Protein AF-A0A7C8M1K4-F1 (afdb_monomer)

Foldseek 3Di:
DPPDDDPPPPDDQQFPADPVPRDGHSDPVVNVVCCCVPVVDPPVPVPPQPPVPPDAWPVCVVVVHDFSPDPPATPVCVVVVHDTHD

Secondary structure (DSSP, 8-state):
------SSSS-S---EE-TTT--EESSHHHHHHHHHHHH---------S----S---HHHHHTTPPP---SSS-HHHHHHT-----

Radius of gyration: 22.9 Å; Cα contacts (8 Å, |Δi|>4): 80; chains: 1; bounding box: 63×24×49 Å

Nearest PDB structures (foldseek):
  1cld-assembly1_A  TM=8.730E-01  e=1.257E-02  Kluyveromyces lactis
  1aw6-assembly1_A  TM=8.440E-01  e=1.257E-02  Saccharomyces cerevisiae
  1d66-assembly1_B  TM=8.694E-01  e=2.763E-02  Saccharomyces cerevisiae
  3coq-assembly1_A  TM=8.930E-01  e=5.262E-02  Saccharomyces cerevisiae
  2emf-assembly1_A  TM=7.122E-01  e=1.064E+00  Homo sapiens

Structure (mmCIF, N/CA/C/O backbone):
data_AF-A0A7C8M1K4-F1
#
_entry.id   AF-A0A7C8M1K4-F1
#
loop_
_atom_site.group_PDB
_atom_site.id
_atom_site.type_symbol
_atom_site.label_atom_id
_atom_site.label_alt_id
_atom_site.label_comp_id
_atom_site.label_asym_id
_atom_site.label_entity_id
_atom_site.label_seq_id
_atom_site.pdbx_PDB_ins_code
_atom_site.Cartn_x
_atom_site.Cartn_y
_atom_site.Cartn_z
_atom_site.occupancy
_atom_site.B_iso_or_equiv
_atom_site.auth_seq_id
_atom_site.auth_comp_id
_atom_site.auth_asym_id
_atom_site.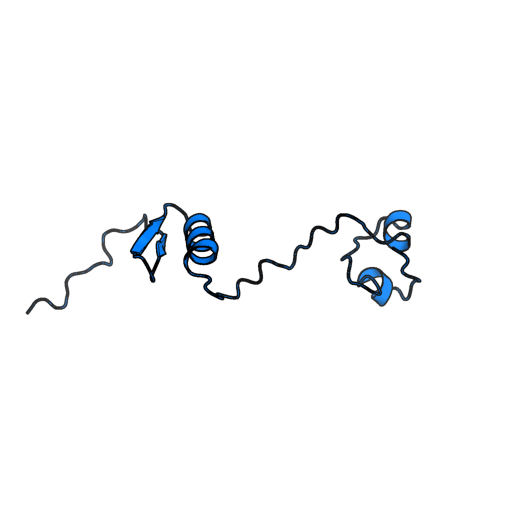auth_atom_id
_atom_site.pdbx_PDB_model_num
ATOM 1 N N . ASN A 1 1 ? -40.539 -3.769 25.733 1.00 44.28 1 ASN A N 1
ATOM 2 C CA . ASN A 1 1 ? -40.595 -3.242 24.349 1.00 44.28 1 ASN A CA 1
ATOM 3 C C . ASN A 1 1 ? -39.784 -1.961 24.196 1.00 44.28 1 ASN A C 1
ATOM 5 O O . ASN A 1 1 ? -40.362 -0.892 24.113 1.00 44.28 1 ASN A O 1
ATOM 9 N N . LEU A 1 2 ? -38.452 -2.055 24.129 1.00 46.38 2 LEU A N 1
ATOM 10 C CA . LEU A 1 2 ? -37.575 -0.908 23.841 1.00 46.38 2 LEU A CA 1
ATOM 11 C C . LEU A 1 2 ? -36.444 -1.340 22.891 1.00 46.38 2 LEU A C 1
ATOM 13 O O . LEU A 1 2 ? -35.258 -1.191 23.161 1.00 46.38 2 LEU A O 1
ATOM 17 N N . ARG A 1 3 ? -36.836 -1.884 21.733 1.00 46.22 3 ARG A N 1
ATOM 18 C CA . ARG A 1 3 ? -35.976 -2.082 20.553 1.00 46.22 3 ARG A CA 1
ATOM 19 C C . ARG A 1 3 ? -35.741 -0.745 19.830 1.00 46.22 3 ARG A C 1
ATOM 21 O O . ARG A 1 3 ? -36.008 -0.651 18.639 1.00 46.22 3 ARG A O 1
ATOM 28 N N . ARG A 1 4 ? -35.369 0.334 20.532 1.00 45.75 4 ARG A N 1
ATOM 29 C CA . ARG A 1 4 ? -35.161 1.642 19.869 1.00 45.75 4 ARG A CA 1
ATOM 30 C C . ARG A 1 4 ? -34.427 2.705 20.694 1.00 45.75 4 ARG A C 1
ATOM 32 O O . ARG A 1 4 ? -34.750 3.879 20.588 1.00 45.75 4 ARG A O 1
ATOM 39 N N . HIS A 1 5 ? -33.434 2.314 21.490 1.00 44.94 5 HIS A N 1
ATOM 40 C CA . HIS A 1 5 ? -32.516 3.267 22.127 1.00 44.94 5 HIS A CA 1
ATOM 41 C C . HIS A 1 5 ? -31.140 3.142 21.445 1.00 44.94 5 HIS A C 1
ATOM 43 O O . HIS A 1 5 ? -30.347 2.256 21.745 1.00 44.94 5 HIS A O 1
ATOM 49 N N . THR A 1 6 ? -30.973 3.806 20.297 1.00 46.19 6 THR A N 1
ATOM 50 C CA . THR A 1 6 ? -30.111 5.001 20.205 1.00 46.19 6 THR A CA 1
ATOM 51 C C . THR A 1 6 ? -28.670 4.728 20.652 1.00 46.19 6 THR A C 1
ATOM 53 O O . THR A 1 6 ? -28.253 5.127 21.730 1.00 46.19 6 THR A O 1
ATOM 56 N N . LYS A 1 7 ? -27.867 4.082 19.799 1.00 44.19 7 LYS A N 1
ATOM 57 C CA . LYS A 1 7 ? -26.394 4.055 19.945 1.00 44.19 7 LYS A CA 1
ATOM 58 C C . LYS A 1 7 ? -25.675 4.900 18.889 1.00 44.19 7 LYS A C 1
ATOM 60 O O . LYS A 1 7 ? -24.504 4.691 18.610 1.00 44.19 7 LYS A O 1
ATOM 65 N N . TYR A 1 8 ? -26.390 5.873 18.327 1.00 49.62 8 TYR A N 1
ATOM 66 C CA . TYR A 1 8 ? -25.830 6.934 17.488 1.00 49.62 8 TYR A CA 1
ATOM 67 C C . TYR A 1 8 ? -25.494 8.200 18.290 1.00 49.62 8 TYR A C 1
ATOM 69 O O . TYR A 1 8 ? -25.197 9.218 17.686 1.00 49.62 8 TYR A O 1
ATOM 77 N N . GLN A 1 9 ? -25.558 8.157 19.630 1.00 48.84 9 GLN A N 1
ATOM 78 C CA . GLN A 1 9 ? -25.261 9.314 20.486 1.00 48.84 9 GLN A CA 1
ATOM 79 C C . GLN A 1 9 ? -24.394 8.969 21.705 1.00 48.84 9 GLN A C 1
ATOM 81 O O . GLN A 1 9 ? -24.677 9.362 22.828 1.00 48.84 9 GLN A O 1
ATOM 86 N N . HIS A 1 10 ? -23.298 8.258 21.443 1.00 35.41 10 HIS A N 1
ATOM 87 C CA . HIS A 1 10 ? -22.004 8.584 22.047 1.00 35.41 10 HIS A CA 1
ATOM 88 C C . HIS A 1 10 ? -20.946 8.458 20.934 1.00 35.41 10 HIS A C 1
ATOM 90 O O . HIS A 1 10 ? -20.306 7.424 20.776 1.00 35.41 10 HIS A O 1
ATOM 96 N N . GLU A 1 11 ? -20.825 9.491 20.102 1.00 48.38 11 GLU A N 1
ATOM 97 C CA . GLU A 1 11 ? -19.720 9.717 19.151 1.00 48.38 11 GLU A CA 1
ATOM 98 C C . GLU A 1 11 ? -18.919 10.936 19.661 1.00 48.38 11 GLU A C 1
ATOM 100 O O . GLU A 1 11 ? -19.549 11.807 20.265 1.00 48.38 11 GLU A O 1
ATOM 105 N N . PRO A 1 12 ? -17.585 11.062 19.459 1.00 47.75 12 PRO A N 1
ATOM 106 C CA . PRO A 1 12 ? -16.729 10.349 18.513 1.00 47.75 12 PRO A CA 1
ATOM 107 C C . PRO A 1 12 ? -15.373 9.931 19.133 1.00 47.75 12 PRO A C 1
ATOM 109 O O . PRO A 1 12 ? -14.378 10.643 19.060 1.00 47.75 12 PRO A O 1
ATOM 112 N N . PHE A 1 13 ? -15.294 8.732 19.697 1.00 47.97 13 PHE A N 1
ATOM 113 C CA . PHE A 1 13 ? -14.062 7.937 19.657 1.00 47.97 13 PHE A CA 1
ATOM 114 C C . PHE A 1 13 ? -14.514 6.506 19.446 1.00 47.97 13 PHE A C 1
ATOM 116 O O . PHE A 1 13 ? -14.538 5.696 20.368 1.00 47.97 13 PHE A O 1
ATOM 123 N N . ARG A 1 14 ? -14.968 6.214 18.225 1.00 55.06 14 ARG A N 1
ATOM 124 C CA . ARG A 1 14 ? -15.273 4.854 17.797 1.00 55.06 14 ARG A CA 1
ATOM 125 C C . ARG A 1 14 ? -13.965 4.071 17.839 1.00 55.06 14 ARG A C 1
ATOM 127 O O . ARG A 1 14 ? -13.196 4.067 16.878 1.00 55.06 14 ARG A O 1
ATOM 134 N N . LEU A 1 15 ? -13.662 3.509 19.008 1.00 67.25 15 LEU A N 1
ATOM 135 C CA . LEU A 1 15 ? -12.514 2.646 19.200 1.00 67.25 15 LEU A CA 1
ATOM 136 C C . LEU A 1 15 ? -12.626 1.544 18.152 1.00 67.25 15 LEU A C 1
ATOM 138 O O . LEU A 1 15 ? -13.690 0.968 17.920 1.00 67.25 15 LEU A O 1
ATOM 142 N N . TYR A 1 16 ? -11.526 1.306 17.459 1.00 77.81 16 TYR A N 1
ATOM 143 C CA . TYR A 1 16 ? -11.456 0.306 16.418 1.00 77.81 16 TYR A CA 1
ATOM 144 C C . TYR A 1 16 ? -11.483 -1.051 17.115 1.00 77.81 16 TYR A C 1
ATOM 146 O O . TYR A 1 16 ? -10.456 -1.508 17.609 1.00 77.81 16 TYR A O 1
ATOM 154 N N . ALA A 1 17 ? -12.665 -1.655 17.221 1.00 81.06 17 ALA A N 1
ATOM 155 C CA . ALA A 1 17 ? -12.863 -2.930 17.891 1.00 81.06 17 ALA A CA 1
ATOM 156 C C . ALA A 1 17 ? -12.682 -4.102 16.920 1.00 81.06 17 ALA A C 1
ATOM 158 O O . ALA A 1 17 ? -13.147 -4.065 15.783 1.00 81.06 17 ALA A O 1
ATOM 159 N N . CYS A 1 18 ? -12.009 -5.157 17.370 1.00 82.38 18 CYS A N 1
ATOM 160 C CA . CYS A 1 18 ? -11.893 -6.393 16.609 1.00 82.38 18 CYS A CA 1
ATOM 161 C C . CYS A 1 18 ? -13.217 -7.155 16.627 1.00 82.38 18 CYS A C 1
ATOM 163 O O . CYS A 1 18 ? -13.730 -7.466 17.692 1.00 82.38 18 CYS A O 1
ATOM 165 N N . GLU A 1 19 ? -13.750 -7.536 15.472 1.00 77.38 19 GLU A N 1
ATOM 166 C CA . GLU A 1 19 ? -15.014 -8.285 15.413 1.00 77.38 19 GLU A CA 1
ATOM 167 C C . GLU A 1 19 ? -14.870 -9.745 15.878 1.00 77.38 19 GLU A C 1
ATOM 169 O O . GLU A 1 19 ? -15.855 -10.373 16.257 1.00 77.38 19 GLU A O 1
ATOM 174 N N . ILE A 1 20 ? -13.636 -10.260 15.929 1.00 80.94 20 ILE A N 1
ATOM 175 C CA . ILE A 1 20 ? -13.328 -11.655 16.272 1.00 80.94 20 ILE A CA 1
ATOM 176 C C . ILE A 1 20 ? -13.091 -11.823 17.777 1.00 80.94 20 ILE A C 1
ATOM 178 O O . ILE A 1 20 ? -13.583 -12.773 18.377 1.00 80.94 20 ILE A O 1
ATOM 182 N N . CYS A 1 21 ? -12.370 -10.895 18.418 1.00 85.38 21 CYS A N 1
ATOM 183 C CA . CYS A 1 21 ? -12.079 -10.970 19.859 1.00 85.38 21 CYS A CA 1
ATOM 184 C C . CYS A 1 21 ? -12.550 -9.761 20.682 1.00 85.38 21 CYS A C 1
ATOM 186 O O . CYS A 1 21 ? -12.264 -9.690 21.876 1.00 85.38 21 CYS A O 1
ATOM 188 N N . ARG A 1 22 ? -13.245 -8.797 20.064 1.00 80.19 22 ARG A N 1
ATOM 189 C CA . ARG A 1 22 ? -13.793 -7.569 20.682 1.00 80.19 22 ARG A CA 1
ATOM 190 C C . ARG A 1 22 ? -12.791 -6.668 21.400 1.00 80.19 22 ARG A C 1
ATOM 192 O O . ARG A 1 22 ? -13.197 -5.765 22.121 1.00 80.19 22 ARG A O 1
ATOM 199 N N . LYS A 1 23 ? -11.488 -6.846 21.165 1.00 80.25 23 LYS A N 1
ATOM 200 C CA . LYS A 1 23 ? -10.465 -5.924 21.672 1.00 80.25 23 LYS A CA 1
ATOM 201 C C . LYS A 1 23 ? -10.595 -4.557 21.021 1.00 80.25 23 LYS A C 1
ATOM 203 O O . LYS A 1 23 ? -10.685 -4.465 19.799 1.00 80.25 23 LYS A O 1
ATOM 208 N N . GLU A 1 24 ? -10.550 -3.520 21.844 1.00 84.00 24 GLU A N 1
ATOM 209 C CA . GLU A 1 24 ? -10.697 -2.129 21.434 1.00 84.00 24 GLU A CA 1
ATOM 210 C C . GLU A 1 24 ? -9.332 -1.466 21.240 1.00 84.00 24 GLU A C 1
ATOM 212 O O . GLU A 1 24 ? -8.432 -1.579 22.075 1.00 84.00 24 GLU A O 1
ATOM 217 N N . TYR A 1 25 ? -9.177 -0.750 20.129 1.00 83.56 25 TYR A N 1
ATOM 218 C CA . TYR A 1 25 ? -7.942 -0.060 19.783 1.00 83.56 25 TYR A CA 1
ATOM 219 C C . TYR A 1 25 ? -8.192 1.426 19.555 1.00 83.56 25 TYR A C 1
ATOM 221 O O . TYR A 1 25 ? -9.158 1.833 18.914 1.00 83.56 25 TYR A O 1
ATOM 229 N N . LYS A 1 26 ? -7.249 2.256 20.010 1.00 78.38 26 LYS A N 1
ATOM 230 C CA . LYS A 1 26 ? -7.299 3.716 19.828 1.00 78.38 26 LYS A CA 1
ATOM 231 C C . LYS A 1 26 ? -7.168 4.153 18.361 1.00 78.38 26 LYS A C 1
ATOM 233 O O . LYS A 1 26 ? -7.493 5.287 18.035 1.00 78.38 26 LYS A O 1
ATOM 238 N N . ARG A 1 27 ? -6.649 3.286 17.479 1.00 79.94 27 ARG A N 1
ATOM 239 C CA . ARG A 1 27 ? -6.371 3.590 16.065 1.00 79.94 27 ARG A CA 1
ATOM 240 C C . ARG A 1 27 ? -6.625 2.384 15.157 1.00 79.94 27 ARG A C 1
ATOM 242 O O . ARG A 1 27 ? -6.438 1.239 15.572 1.00 79.94 27 ARG A O 1
ATOM 249 N N . LYS A 1 28 ? -6.979 2.658 13.897 1.00 77.31 28 LYS A N 1
ATOM 250 C CA . LYS A 1 28 ? -7.286 1.646 12.873 1.00 77.31 28 LYS A CA 1
ATOM 251 C C . LYS A 1 28 ? -6.095 0.755 12.542 1.00 77.31 28 LYS A C 1
ATOM 253 O O . LYS A 1 28 ? -6.256 -0.446 12.381 1.00 77.31 28 LYS A O 1
ATOM 258 N N . ASP A 1 29 ? -4.898 1.326 12.443 1.00 81.44 29 ASP A N 1
ATOM 259 C CA . ASP A 1 29 ? -3.666 0.595 12.132 1.00 81.44 29 ASP A CA 1
ATOM 260 C C . ASP A 1 29 ? -3.307 -0.417 13.228 1.00 81.44 29 ASP A C 1
ATOM 262 O O . ASP A 1 29 ? -2.873 -1.526 12.922 1.00 81.44 29 ASP A O 1
ATOM 266 N N . ALA A 1 30 ? -3.542 -0.056 14.492 1.00 85.38 30 ALA A N 1
ATOM 267 C CA . ALA A 1 30 ? -3.359 -0.938 15.636 1.00 85.38 30 ALA A CA 1
ATOM 268 C C . ALA A 1 30 ? -4.364 -2.098 15.618 1.00 85.38 30 ALA A C 1
ATOM 270 O O . ALA A 1 30 ? -3.957 -3.241 15.836 1.00 85.38 30 ALA A O 1
ATOM 271 N N . LEU A 1 31 ? -5.632 -1.825 15.279 1.00 84.94 31 LEU A N 1
ATOM 272 C CA . LEU A 1 31 ? -6.621 -2.877 15.054 1.00 84.94 31 LEU A CA 1
ATOM 273 C C . LEU A 1 31 ? -6.193 -3.791 13.898 1.00 84.94 31 LEU A C 1
ATOM 275 O O . LEU A 1 31 ? -6.094 -4.995 14.093 1.00 84.94 31 LEU A O 1
ATOM 279 N N . LEU A 1 32 ? -5.867 -3.247 12.723 1.00 83.56 32 LEU A N 1
ATOM 280 C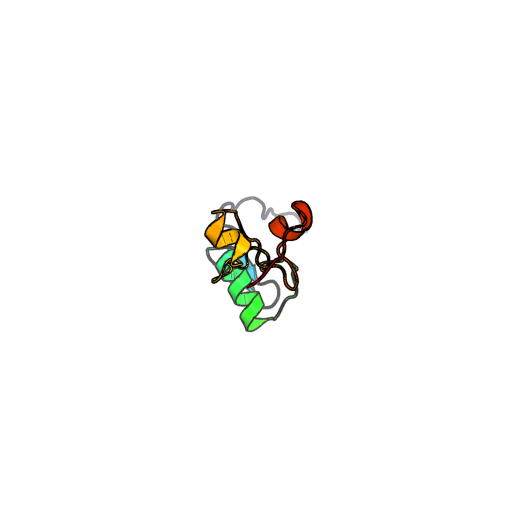 CA . LEU A 1 32 ? -5.451 -4.040 11.558 1.00 83.56 32 LEU A CA 1
ATOM 281 C C . LEU A 1 32 ? -4.215 -4.899 11.858 1.00 83.56 32 LEU A C 1
ATOM 283 O O . LEU A 1 32 ? -4.185 -6.077 11.518 1.00 83.56 32 LEU A O 1
ATOM 287 N N . LYS A 1 33 ? -3.212 -4.346 12.552 1.00 85.50 33 LYS A N 1
ATOM 288 C CA . LYS A 1 33 ? -2.023 -5.087 12.993 1.00 85.50 33 LYS A CA 1
ATOM 289 C C . LYS A 1 33 ? -2.381 -6.199 13.989 1.00 85.50 33 LYS A C 1
ATOM 291 O O . LYS A 1 33 ? -1.778 -7.271 13.946 1.00 85.50 33 LYS A O 1
ATOM 296 N N . HIS A 1 34 ? -3.327 -5.964 14.896 1.00 88.38 34 HIS A N 1
ATOM 297 C CA . HIS A 1 34 ? -3.823 -6.995 15.804 1.00 88.38 34 HIS A CA 1
ATOM 298 C C . HIS A 1 34 ? -4.537 -8.114 15.044 1.00 88.38 34 HIS A C 1
ATOM 300 O O . HIS A 1 34 ? -4.206 -9.279 15.252 1.00 88.38 34 HIS A O 1
ATOM 306 N N . VAL A 1 35 ? -5.463 -7.764 14.152 1.00 83.94 35 VAL A N 1
ATOM 307 C CA . VAL A 1 35 ? -6.242 -8.738 13.391 1.00 83.94 35 VAL A CA 1
ATOM 308 C C . VAL A 1 35 ? -5.327 -9.549 12.471 1.00 83.94 35 VAL A C 1
ATOM 310 O O . VAL A 1 35 ? -5.409 -10.769 12.483 1.00 83.94 35 VAL A O 1
ATOM 313 N N . TYR A 1 36 ? -4.362 -8.925 11.793 1.00 82.31 36 TYR A N 1
ATOM 314 C CA . TYR A 1 36 ? -3.368 -9.635 10.981 1.00 82.31 36 TYR A CA 1
ATOM 315 C C . TYR A 1 36 ? -2.532 -10.633 11.802 1.00 82.31 36 TYR A C 1
ATOM 317 O O . TYR A 1 36 ? -2.432 -11.799 11.443 1.00 82.31 36 TYR A O 1
ATOM 325 N N . GLN A 1 37 ? -1.971 -10.214 12.944 1.00 83.69 37 GLN A N 1
ATOM 326 C CA . GLN A 1 37 ? -1.077 -11.074 13.740 1.00 83.69 37 GLN A CA 1
ATOM 327 C C . GLN A 1 37 ? -1.796 -12.115 14.611 1.00 83.69 37 GLN A C 1
ATOM 329 O O . GLN A 1 37 ? -1.165 -13.079 15.037 1.00 83.69 37 GLN A O 1
ATOM 334 N N . LYS A 1 38 ? -3.061 -11.886 14.988 1.00 82.56 38 LYS A N 1
ATOM 335 C CA . LYS A 1 38 ? -3.796 -12.747 15.936 1.00 82.56 38 LYS A CA 1
ATOM 336 C C . LYS A 1 38 ? -4.974 -13.491 15.313 1.00 82.56 38 LYS A C 1
ATOM 338 O O . LYS A 1 38 ? -5.394 -14.489 15.885 1.00 82.56 38 LYS A O 1
ATOM 343 N N . HIS A 1 39 ? -5.489 -13.022 14.180 1.00 83.38 39 HIS A N 1
ATOM 344 C CA . HIS A 1 39 ? -6.655 -13.600 13.511 1.00 83.38 39 HIS A CA 1
ATOM 345 C C . HIS A 1 39 ? -6.442 -13.888 12.018 1.00 83.38 39 HIS A C 1
ATOM 347 O O . HIS A 1 39 ? -7.269 -14.571 11.431 1.00 83.38 39 HIS A O 1
ATOM 353 N N . GLY A 1 40 ? -5.358 -13.398 11.406 1.00 72.00 40 GLY A N 1
ATOM 354 C CA . GLY A 1 40 ? -4.992 -13.717 10.026 1.00 72.00 40 GLY A CA 1
ATOM 355 C C . GLY A 1 40 ? -6.012 -13.287 8.966 1.00 72.00 40 GLY A C 1
ATOM 356 O O . GLY A 1 40 ? -6.060 -13.921 7.921 1.00 72.00 40 GLY A O 1
ATOM 357 N N . THR A 1 41 ? -6.840 -12.260 9.211 1.00 62.03 41 THR A N 1
ATOM 358 C CA . THR A 1 41 ? -7.890 -11.882 8.245 1.00 62.03 41 THR A CA 1
ATOM 359 C C . THR A 1 41 ? -7.285 -11.346 6.954 1.00 62.03 41 THR A C 1
ATOM 361 O O . THR A 1 41 ? -6.571 -10.337 6.965 1.00 62.03 41 THR A O 1
ATOM 364 N N . ASP A 1 42 ? -7.666 -11.960 5.846 1.00 58.16 42 ASP A N 1
ATOM 365 C CA . ASP A 1 42 ? -7.403 -11.574 4.467 1.00 58.16 42 ASP A CA 1
ATOM 366 C C . ASP A 1 42 ? -8.288 -10.395 4.026 1.00 58.16 42 ASP A C 1
ATOM 368 O O . ASP A 1 42 ? -8.838 -10.369 2.932 1.00 58.16 42 ASP A O 1
ATOM 372 N N . LEU A 1 43 ? -8.436 -9.353 4.847 1.00 56.50 43 LEU A N 1
ATOM 373 C CA . LEU A 1 43 ? -8.938 -8.097 4.297 1.00 56.50 43 LEU A CA 1
ATOM 374 C C . LEU A 1 43 ? -7.847 -7.588 3.361 1.00 56.50 43 LEU A C 1
ATOM 376 O O . LEU A 1 43 ? -6.852 -7.045 3.840 1.00 56.50 43 LEU A O 1
ATOM 380 N N . GLY A 1 44 ? -8.038 -7.815 2.057 1.00 53.53 44 GLY A N 1
ATOM 381 C CA . GLY A 1 44 ? -7.188 -7.450 0.921 1.00 53.53 44 GLY A CA 1
ATOM 382 C C . GLY A 1 44 ? -6.921 -5.950 0.778 1.00 53.53 44 GLY A C 1
ATOM 383 O O . GLY A 1 44 ? -7.000 -5.386 -0.309 1.00 53.53 44 GLY A O 1
ATOM 384 N N . VAL A 1 45 ? -6.562 -5.282 1.872 1.00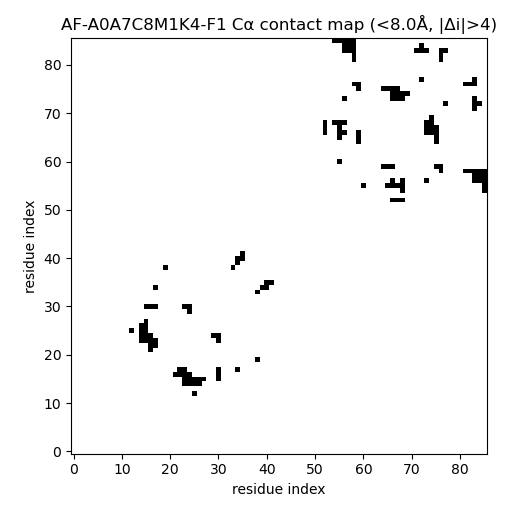 51.81 45 VAL A N 1
ATOM 385 C CA . VAL A 1 45 ? -5.757 -4.077 1.852 1.00 51.81 45 VAL A CA 1
ATOM 386 C C . VAL A 1 45 ? -4.395 -4.536 1.366 1.00 51.81 45 VAL A C 1
ATOM 388 O O . VAL A 1 45 ? -3.560 -5.000 2.143 1.00 51.81 45 VAL A O 1
ATOM 391 N N . ASN A 1 46 ? -4.230 -4.453 0.050 1.00 57.31 46 ASN A N 1
ATOM 392 C CA . ASN A 1 46 ? -2.999 -4.696 -0.675 1.00 57.31 46 ASN A CA 1
ATOM 393 C C . ASN A 1 46 ? -1.939 -3.697 -0.174 1.00 57.31 46 ASN A C 1
ATOM 395 O O . ASN A 1 46 ? -1.718 -2.625 -0.727 1.00 57.31 46 ASN A O 1
ATOM 399 N N . ARG A 1 47 ? -1.346 -4.011 0.981 1.00 55.97 47 ARG A N 1
ATOM 400 C CA . ARG A 1 47 ? -0.273 -3.249 1.628 1.00 55.97 47 ARG A CA 1
ATOM 401 C C . ARG A 1 47 ? 1.090 -3.586 1.023 1.00 55.97 47 ARG A C 1
ATOM 403 O O . ARG A 1 47 ? 2.109 -3.242 1.612 1.00 55.97 47 ARG A O 1
ATOM 410 N N . ASP A 1 48 ? 1.088 -4.219 -0.147 1.00 57.62 48 ASP A N 1
ATOM 411 C CA . ASP A 1 48 ? 2.264 -4.606 -0.911 1.00 57.62 48 ASP A CA 1
ATOM 412 C C . ASP A 1 48 ? 2.236 -3.961 -2.302 1.00 57.62 48 ASP A C 1
ATOM 414 O O . ASP A 1 48 ? 2.257 -4.641 -3.314 1.00 57.62 48 ASP A O 1
ATOM 418 N N . GLU A 1 49 ? 2.189 -2.629 -2.391 1.00 57.94 49 GLU A N 1
ATOM 419 C CA . GLU A 1 49 ? 2.613 -1.982 -3.645 1.00 57.94 49 GLU A CA 1
ATOM 420 C C . GLU A 1 49 ? 3.239 -0.597 -3.465 1.00 57.94 49 GLU A C 1
ATOM 422 O O . GLU A 1 49 ? 3.180 0.289 -4.308 1.00 57.94 49 GLU A O 1
ATOM 427 N N . THR A 1 50 ? 3.955 -0.407 -2.366 1.00 53.59 50 THR A N 1
ATOM 428 C CA . THR A 1 50 ? 5.195 0.359 -2.476 1.00 53.59 50 THR A CA 1
ATOM 429 C C . THR A 1 50 ? 6.283 -0.526 -1.924 1.00 53.59 50 THR A C 1
ATOM 431 O O . THR A 1 50 ? 6.790 -0.285 -0.826 1.00 53.59 50 THR A O 1
ATOM 434 N N . LYS A 1 51 ? 6.625 -1.585 -2.671 1.00 57.81 51 LYS A N 1
ATOM 435 C CA . LYS A 1 51 ? 7.949 -2.186 -2.539 1.00 57.81 51 LYS A CA 1
ATOM 436 C C . LYS A 1 51 ? 8.919 -1.026 -2.717 1.00 57.81 51 LYS A C 1
ATOM 438 O O . LYS A 1 51 ? 9.117 -0.536 -3.825 1.00 57.81 51 LYS A O 1
ATOM 443 N N . ARG A 1 52 ? 9.436 -0.492 -1.606 1.00 56.53 52 ARG A N 1
ATOM 444 C CA . ARG A 1 52 ? 10.605 0.376 -1.641 1.00 56.53 52 ARG A CA 1
ATOM 445 C C . ARG A 1 52 ? 11.699 -0.527 -2.151 1.00 56.53 52 ARG A C 1
ATOM 447 O O . ARG A 1 52 ? 12.254 -1.322 -1.398 1.00 56.53 52 ARG A O 1
ATOM 454 N N . ILE A 1 53 ? 11.906 -0.482 -3.454 1.00 69.44 53 ILE A N 1
ATOM 455 C CA . ILE A 1 53 ? 12.998 -1.202 -4.065 1.00 69.44 53 ILE A CA 1
ATOM 456 C C . ILE A 1 53 ? 14.262 -0.625 -3.432 1.00 69.44 53 ILE A C 1
ATOM 458 O O . ILE A 1 53 ? 14.448 0.591 -3.370 1.00 69.44 53 ILE A O 1
ATOM 462 N N . ASN A 1 54 ? 15.064 -1.495 -2.828 1.00 72.88 54 ASN A N 1
ATOM 463 C CA . ASN A 1 54 ? 16.342 -1.084 -2.258 1.00 72.88 54 ASN A CA 1
ATOM 464 C C . ASN A 1 54 ? 17.339 -0.749 -3.384 1.00 72.88 54 ASN A C 1
ATOM 466 O O . ASN A 1 54 ? 18.227 0.078 -3.212 1.00 72.88 54 ASN A O 1
ATOM 470 N N . GLU A 1 55 ? 17.110 -1.328 -4.564 1.00 81.69 55 GLU A N 1
ATOM 471 C CA . GLU A 1 55 ? 17.963 -1.240 -5.736 1.00 81.69 55 GLU A CA 1
ATOM 472 C C . GLU A 1 55 ? 17.145 -0.884 -6.981 1.00 81.69 55 GLU A C 1
ATOM 474 O O . GLU A 1 55 ? 16.201 -1.582 -7.357 1.00 81.69 55 GLU A O 1
ATOM 479 N N . ALA A 1 56 ? 17.506 0.237 -7.605 1.00 87.88 56 ALA A N 1
ATOM 480 C CA . ALA A 1 56 ? 17.074 0.576 -8.952 1.00 87.88 56 ALA A CA 1
ATOM 481 C C . ALA A 1 56 ? 17.961 -0.150 -9.973 1.00 87.88 56 ALA A C 1
ATOM 483 O O . ALA A 1 56 ? 19.132 -0.376 -9.699 1.00 87.88 56 ALA A O 1
ATOM 484 N N . CYS A 1 57 ? 17.405 -0.463 -11.145 1.00 91.06 57 CYS A N 1
ATOM 485 C CA . CYS A 1 57 ? 18.145 -1.080 -12.241 1.00 91.06 57 CYS A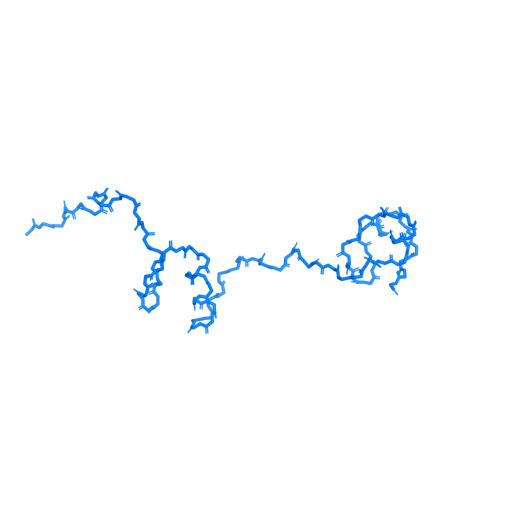 CA 1
ATOM 486 C C . CYS A 1 57 ? 19.330 -0.193 -12.682 1.00 91.06 57 CYS A C 1
ATOM 488 O O . CYS A 1 57 ? 19.240 1.029 -12.539 1.00 91.06 57 CYS A O 1
ATOM 490 N N . ASP A 1 58 ? 20.393 -0.752 -13.257 1.00 91.50 58 ASP A N 1
ATOM 491 C CA . ASP A 1 58 ? 21.594 -0.0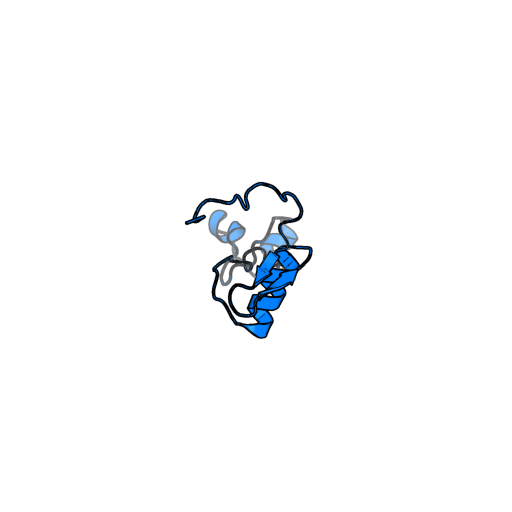02 -13.661 1.00 91.50 58 ASP A CA 1
ATOM 492 C C . ASP A 1 58 ? 21.249 1.088 -14.691 1.00 91.50 58 ASP A C 1
ATOM 494 O O . ASP A 1 58 ? 21.453 2.279 -14.450 1.00 91.50 58 ASP A O 1
ATOM 498 N N . SER A 1 59 ? 20.500 0.712 -15.735 1.00 90.19 59 SER A N 1
ATOM 499 C CA . SER A 1 59 ? 19.905 1.628 -16.727 1.00 90.19 59 SER A CA 1
ATOM 500 C C . SER A 1 59 ? 19.101 2.785 -16.097 1.00 90.19 59 SER A C 1
ATOM 502 O O . SER A 1 59 ? 18.998 3.876 -16.662 1.00 90.19 59 SER A O 1
ATOM 504 N N . CYS A 1 60 ? 18.473 2.551 -14.943 1.00 91.75 60 CYS A N 1
ATOM 505 C CA . CYS A 1 60 ? 17.650 3.515 -14.219 1.00 91.75 60 CYS A CA 1
ATOM 506 C C . CYS A 1 60 ? 18.504 4.410 -13.321 1.00 91.75 60 CYS A C 1
ATOM 508 O O . CYS A 1 60 ? 18.222 5.603 -13.207 1.00 91.75 60 CYS A O 1
ATOM 510 N N . ARG A 1 61 ? 19.533 3.834 -12.687 1.00 90.00 61 ARG A N 1
ATOM 511 C CA . ARG A 1 61 ? 20.515 4.530 -11.850 1.00 90.00 61 ARG A CA 1
ATOM 512 C C . ARG A 1 61 ? 21.307 5.525 -12.688 1.00 90.00 61 ARG A C 1
ATOM 514 O O . ARG A 1 61 ? 21.344 6.703 -12.337 1.00 90.00 61 ARG A O 1
ATOM 521 N N . GLU A 1 62 ? 21.838 5.085 -13.827 1.00 90.19 62 GLU A N 1
ATOM 522 C CA . GLU A 1 62 ? 22.620 5.925 -14.741 1.00 90.19 62 GLU A CA 1
ATOM 523 C C . GLU A 1 62 ? 21.791 7.081 -15.309 1.00 90.19 62 GLU A C 1
ATOM 525 O O . GLU A 1 62 ? 22.219 8.235 -15.316 1.00 90.19 62 GLU A O 1
ATOM 530 N N . ARG A 1 63 ? 20.551 6.792 -15.722 1.00 88.25 63 ARG A N 1
ATOM 531 C CA .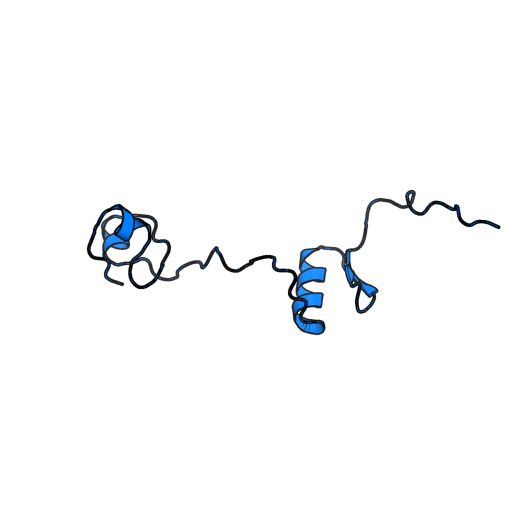 ARG A 1 63 ? 19.641 7.792 -16.300 1.00 88.25 63 ARG A CA 1
ATOM 532 C C . ARG A 1 63 ? 18.861 8.595 -15.255 1.00 88.25 63 ARG A C 1
ATOM 534 O O . ARG A 1 63 ? 18.046 9.436 -15.629 1.00 88.25 63 ARG A O 1
ATOM 541 N N . LYS A 1 64 ? 19.081 8.340 -13.958 1.00 89.25 64 LYS A N 1
ATOM 542 C CA . LYS A 1 64 ? 18.364 8.956 -12.823 1.00 89.25 64 LYS A CA 1
ATOM 543 C C . LYS A 1 64 ? 16.837 8.871 -12.956 1.00 89.25 64 LYS A C 1
ATOM 545 O O . LYS A 1 64 ? 16.107 9.797 -12.602 1.00 89.25 64 LYS A O 1
ATOM 550 N N . LEU A 1 65 ? 16.348 7.752 -13.481 1.00 87.31 65 LEU A N 1
ATOM 551 C CA . LEU A 1 65 ? 14.927 7.492 -13.677 1.00 87.31 65 LEU A CA 1
ATOM 552 C C . LEU A 1 65 ? 14.344 6.730 -12.489 1.00 87.31 65 LEU A C 1
ATOM 554 O O . LEU A 1 65 ? 15.002 5.894 -11.867 1.00 87.31 65 LEU A O 1
ATOM 558 N N . ARG A 1 66 ? 13.061 6.974 -12.205 1.00 84.88 66 ARG A N 1
ATOM 559 C CA . ARG A 1 66 ? 12.324 6.186 -11.216 1.00 84.88 66 ARG A CA 1
ATOM 560 C C . ARG A 1 66 ? 12.238 4.736 -11.696 1.00 84.88 66 ARG A C 1
ATOM 562 O O . ARG A 1 66 ? 11.614 4.454 -12.718 1.00 84.88 66 ARG A O 1
ATOM 569 N N . CYS A 1 67 ? 12.852 3.833 -10.941 1.00 88.06 67 CYS A N 1
ATOM 570 C CA . CYS A 1 67 ? 12.705 2.397 -11.123 1.00 88.06 67 CYS A CA 1
ATOM 571 C C . CYS A 1 67 ? 11.564 1.897 -10.229 1.00 88.06 67 CYS A C 1
ATOM 573 O O . CYS A 1 67 ? 11.445 2.297 -9.072 1.00 88.06 67 CYS A O 1
ATOM 575 N N . ASP A 1 68 ? 10.716 1.039 -10.777 1.00 85.81 68 ASP A N 1
ATOM 576 C CA . ASP A 1 68 ? 9.651 0.321 -10.066 1.00 85.81 68 ASP A CA 1
ATOM 577 C C . ASP A 1 68 ? 10.094 -1.081 -9.596 1.00 85.81 68 ASP A C 1
ATOM 579 O O . ASP A 1 68 ? 9.392 -1.723 -8.822 1.00 85.81 68 ASP A O 1
ATOM 583 N N . GLY A 1 69 ? 11.287 -1.537 -10.006 1.00 82.94 69 GLY A N 1
ATOM 584 C CA . GLY A 1 69 ? 11.904 -2.794 -9.559 1.00 82.94 69 GLY A CA 1
ATOM 585 C C . GLY A 1 69 ? 11.184 -4.062 -10.014 1.00 82.94 69 GLY A C 1
ATOM 586 O O . GLY A 1 69 ? 11.457 -5.134 -9.475 1.00 82.94 69 GLY A O 1
ATOM 587 N N . SER A 1 70 ? 10.293 -3.957 -11.001 1.00 83.00 70 SER A N 1
ATOM 588 C CA . SER A 1 70 ? 9.619 -5.108 -11.601 1.00 83.00 70 SER A CA 1
ATOM 589 C C . SER A 1 70 ? 10.633 -6.013 -12.311 1.00 83.00 70 SER A C 1
ATOM 591 O O . SER A 1 70 ? 11.288 -5.585 -13.252 1.00 83.00 70 SER A O 1
ATOM 593 N N . ARG A 1 71 ? 10.766 -7.277 -11.895 1.00 79.31 71 ARG A N 1
ATOM 594 C CA . ARG A 1 71 ? 11.602 -8.276 -12.590 1.00 79.31 71 ARG A CA 1
ATOM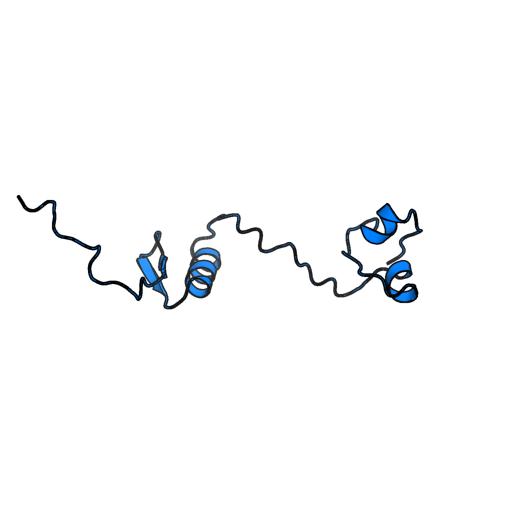 595 C C . ARG A 1 71 ? 10.762 -9.002 -13.653 1.00 79.31 71 ARG A C 1
ATOM 597 O O . ARG A 1 71 ? 9.608 -9.313 -13.361 1.00 79.31 71 ARG A O 1
ATOM 604 N N . PRO A 1 72 ? 11.288 -9.300 -14.857 1.00 82.75 72 PRO A N 1
ATOM 605 C CA . PRO A 1 72 ? 12.686 -9.173 -15.295 1.00 82.75 72 PRO A CA 1
ATOM 606 C C . PRO A 1 72 ? 13.094 -7.773 -15.781 1.00 82.75 72 PRO A C 1
ATOM 608 O O . PRO A 1 72 ? 14.280 -7.481 -15.849 1.00 82.75 72 PRO A O 1
ATOM 611 N N . THR A 1 73 ? 12.139 -6.904 -16.107 1.00 87.88 73 THR A N 1
ATOM 612 C CA . THR A 1 73 ? 12.401 -5.579 -16.681 1.00 87.88 73 THR A CA 1
ATOM 613 C C . THR A 1 73 ? 11.546 -4.545 -15.973 1.00 87.88 73 THR A C 1
ATOM 615 O O . THR A 1 73 ? 10.320 -4.685 -15.924 1.00 87.88 73 THR A O 1
ATOM 618 N N . CYS A 1 74 ? 12.187 -3.485 -15.481 1.00 91.06 74 CYS A N 1
ATOM 619 C CA . CYS A 1 74 ? 11.498 -2.383 -14.830 1.00 91.06 74 CYS A CA 1
ATOM 620 C C . CYS A 1 74 ? 10.458 -1.757 -15.779 1.00 91.06 74 CYS A C 1
ATOM 622 O O . CYS A 1 74 ? 10.693 -1.646 -16.982 1.00 91.06 74 CYS A O 1
ATOM 624 N N . GLY A 1 75 ? 9.310 -1.315 -15.275 1.00 89.25 75 GLY A N 1
ATOM 625 C CA . GLY A 1 75 ? 8.243 -0.679 -16.051 1.00 89.25 75 GLY A CA 1
ATOM 626 C C . GLY A 1 75 ? 8.727 0.533 -16.848 1.00 89.25 75 GLY A C 1
ATOM 627 O O . GLY A 1 75 ? 8.368 0.693 -18.017 1.00 89.25 75 GLY A O 1
ATOM 628 N N . THR A 1 76 ? 9.621 1.340 -16.271 1.00 89.00 76 THR A N 1
ATOM 629 C CA . THR A 1 76 ? 10.279 2.441 -16.995 1.00 89.00 76 THR A CA 1
ATOM 630 C C . THR A 1 76 ? 11.102 1.945 -18.191 1.00 89.00 76 THR A C 1
ATOM 632 O O . THR A 1 76 ? 11.004 2.499 -19.284 1.00 89.00 76 THR A 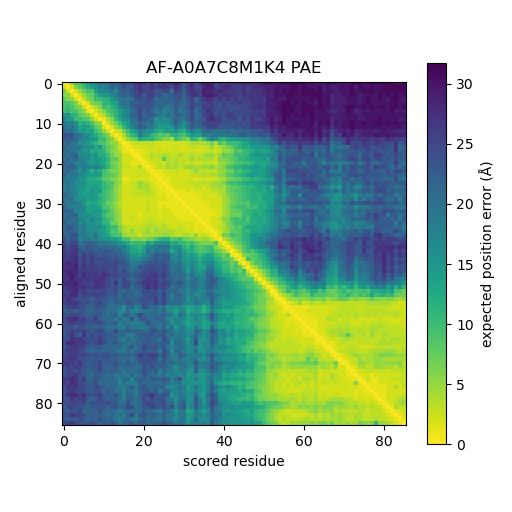O 1
ATOM 635 N N . CYS A 1 77 ? 11.868 0.875 -18.012 1.00 91.69 77 CYS A N 1
ATOM 636 C CA . CYS A 1 77 ? 12.752 0.275 -19.006 1.00 91.69 77 CYS A CA 1
ATOM 637 C C . CYS A 1 77 ? 11.948 -0.405 -20.114 1.00 91.69 77 CYS A C 1
ATOM 639 O O . CYS A 1 77 ? 12.255 -0.254 -21.293 1.00 91.69 77 CYS A O 1
ATOM 641 N N . LYS A 1 78 ? 10.857 -1.076 -19.729 1.00 91.94 78 LYS A N 1
ATOM 642 C CA . LYS A 1 78 ? 9.895 -1.708 -20.629 1.00 91.94 78 LYS A CA 1
ATOM 643 C C . LYS A 1 78 ? 9.226 -0.679 -21.538 1.00 91.94 78 LYS A C 1
ATOM 645 O O . LYS A 1 78 ? 9.094 -0.921 -22.730 1.00 91.94 78 LYS A O 1
ATOM 650 N N . ARG A 1 79 ? 8.836 0.482 -20.999 1.00 90.06 79 ARG A N 1
ATOM 651 C CA . ARG A 1 79 ? 8.224 1.569 -21.783 1.00 90.06 79 ARG A CA 1
ATOM 652 C C . ARG A 1 79 ? 9.215 2.235 -22.736 1.00 90.06 79 ARG A C 1
ATOM 654 O O . ARG A 1 79 ? 8.830 2.633 -23.827 1.00 90.06 79 ARG A O 1
ATOM 661 N N . LEU A 1 80 ? 10.466 2.387 -22.312 1.00 88.12 80 LEU A N 1
ATOM 662 C CA . LEU A 1 80 ? 11.509 3.026 -23.115 1.00 88.12 80 LEU A CA 1
ATOM 663 C C . LEU A 1 80 ? 12.235 2.050 -24.056 1.00 88.12 80 LEU A C 1
ATOM 665 O O . LEU A 1 80 ? 13.086 2.480 -24.824 1.00 88.12 80 LEU A O 1
ATOM 669 N N . THR A 1 81 ? 11.884 0.759 -24.022 1.00 85.88 81 THR A N 1
ATOM 670 C CA . THR A 1 81 ? 12.551 -0.311 -24.787 1.00 85.88 81 THR A CA 1
ATOM 671 C C . THR A 1 81 ? 14.070 -0.277 -24.586 1.00 85.88 81 THR A C 1
ATOM 673 O O . THR A 1 81 ? 14.856 -0.294 -25.529 1.00 85.88 81 THR A O 1
ATOM 676 N N . HIS A 1 82 ? 14.489 -0.164 -23.325 1.00 86.31 82 HIS A N 1
ATOM 677 C CA . HIS A 1 82 ? 15.896 -0.179 -22.942 1.00 86.31 82 HIS A CA 1
ATOM 678 C C . HIS A 1 82 ? 16.271 -1.500 -22.286 1.00 86.31 82 HIS A C 1
ATOM 680 O O . HIS A 1 82 ? 15.467 -2.086 -21.557 1.00 86.31 82 HIS A O 1
ATOM 686 N N . ASP A 1 83 ? 17.519 -1.911 -22.508 1.00 88.62 83 ASP A N 1
ATOM 687 C CA . ASP A 1 83 ? 18.112 -3.051 -21.824 1.00 88.62 83 ASP A CA 1
ATOM 688 C C . ASP A 1 83 ? 18.146 -2.787 -20.311 1.00 88.62 83 ASP A C 1
ATOM 690 O O . ASP A 1 83 ? 18.697 -1.789 -19.832 1.00 88.62 83 ASP A O 1
ATOM 694 N N . CYS A 1 84 ? 17.429 -3.629 -19.571 1.00 89.69 84 CYS A N 1
ATOM 695 C CA . CYS A 1 84 ? 17.239 -3.498 -18.136 1.00 89.69 84 CYS A CA 1
ATOM 696 C C . CYS A 1 84 ? 18.105 -4.521 -17.421 1.00 89.69 84 CYS A C 1
ATOM 698 O O . CYS A 1 84 ? 17.718 -5.676 -17.254 1.00 89.69 84 CYS A O 1
ATOM 700 N N . THR A 1 85 ? 19.259 -4.052 -16.976 1.00 89.00 85 THR A N 1
ATOM 701 C CA . THR A 1 85 ? 20.171 -4.760 -16.085 1.00 89.00 85 THR A CA 1
ATOM 702 C C . THR A 1 85 ? 19.922 -4.311 -14.645 1.00 89.00 85 THR A C 1
ATOM 704 O O . THR A 1 85 ? 19.569 -3.153 -14.413 1.00 89.00 85 THR A O 1
ATOM 707 N N . TYR A 1 86 ? 20.029 -5.231 -13.686 1.00 83.88 86 TYR A N 1
ATOM 708 C CA . TYR A 1 86 ? 19.851 -4.974 -12.251 1.00 83.88 86 TYR A CA 1
ATOM 709 C C . TYR A 1 86 ? 21.174 -5.088 -11.517 1.00 83.88 86 TYR A C 1
ATOM 711 O O . TYR A 1 86 ? 21.915 -6.041 -11.848 1.00 83.88 86 TYR A O 1
#

pLDDT: mean 74.34, std 16.29, range [35.41, 91.94]

Solvent-accessible surface area (backbone atoms only — not comparable to full-atom values): 5654 Å² total; per-residue (Å²): 143,75,95,75,78,79,81,84,77,81,76,88,77,83,51,30,54,37,92,88,78,63,52,72,21,97,39,62,68,60,32,52,53,44,39,46,77,76,66,61,62,81,71,81,70,75,84,78,77,74,71,76,59,92,58,59,30,49,59,24,58,78,67,70,45,81,54,69,55,41,81,85,49,24,61,56,29,60,74,68,74,45,81,53,48,115

InterPro domains:
  IPR001138 Zn(2)Cys(6) fungal-type DNA-binding domain [PF00172] (56-86)
  IPR001138 Zn(2)Cys(6) fungal-type DNA-binding domain [PS00463] (56-84)
  IPR001138 Zn(2)Cys(6) fungal-type DNA-binding domain [PS50048] (56-86)
  IPR001138 Zn(2)Cys(6) fungal-type DNA-binding domain [SM00066] (51-86)
  IPR001138 Zn(2)Cys(6) fungal-type DNA-binding domain [cd00067] (52-86)
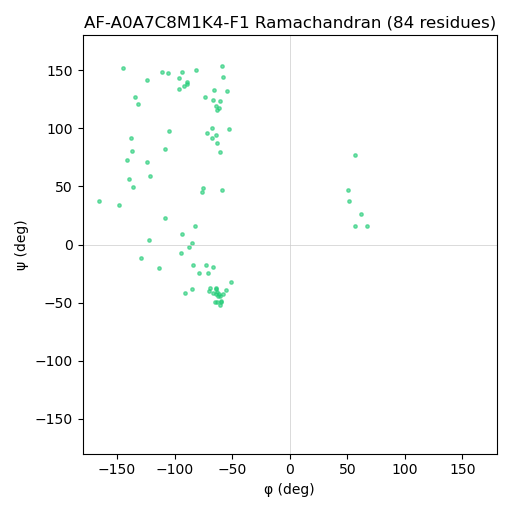  IPR013087 Zinc finger C2H2-type [PS00028] (18-39)
  IPR013087 Zinc finger C2H2-type [PS50157] (16-39)
  IPR013087 Zinc finger C2H2-type [SM00355] (16-39)
  IPR036236 Zinc finger C2H2 superfamily [SSF57667] (16-41)
  IPR036864 Zn(2)-C6 fungal-type DNA-binding domain superfamily [G3DSA:4.10.240.10] (48-86)
  IPR036864 Zn(2)-C6 fungal-type DNA-binding domain superfamily [SSF57701] (48-86)

Organism: NCBI:txid100035

Sequence (86 aa):
NLRRHTKYQHEPFRLYACEICRKEYKRKDALLKHVYQKHGTDLGVNRDETKRINEACDSCRERKLRCDGSRPTCGTCKRLTHDCTY

Mean predicted aligned error: 15.55 Å